Protein AF-A0A843G0W9-F1 (afdb_monomer_lite)

Structure (mmCIF, N/CA/C/O backbone):
data_AF-A0A843G0W9-F1
#
_entry.id   AF-A0A843G0W9-F1
#
loop_
_atom_site.group_PDB
_atom_site.id
_atom_site.type_symbol
_atom_site.label_atom_id
_atom_site.label_alt_id
_atom_site.label_comp_id
_atom_site.label_asym_id
_atom_site.label_entity_id
_atom_site.label_seq_id
_atom_site.pdbx_PDB_ins_code
_atom_site.Cartn_x
_atom_site.Cartn_y
_atom_site.Cartn_z
_atom_site.occupancy
_atom_site.B_iso_or_equiv
_atom_site.auth_seq_id
_atom_site.auth_comp_id
_atom_site.auth_asym_id
_atom_site.auth_atom_id
_atom_site.pdbx_PDB_model_num
ATOM 1 N N . TRP A 1 1 ? -2.651 -0.300 21.390 1.00 80.56 1 TRP A N 1
ATOM 2 C CA . TRP A 1 1 ? -1.869 -1.202 20.520 1.00 80.56 1 TRP A CA 1
ATOM 3 C C . TRP A 1 1 ? -2.727 -1.941 19.494 1.00 80.56 1 TRP A C 1
ATOM 5 O O . TRP A 1 1 ? -2.296 -2.030 18.354 1.00 80.56 1 TRP A O 1
ATOM 15 N N . GLY A 1 2 ? -3.941 -2.410 19.828 1.00 95.44 2 GLY A N 1
ATOM 16 C CA . GLY A 1 2 ? -4.791 -3.160 18.882 1.00 95.44 2 GLY A CA 1
ATOM 17 C C . GLY A 1 2 ? -5.013 -2.475 17.526 1.00 95.44 2 GLY A C 1
ATOM 18 O O . GLY A 1 2 ? -4.796 -3.094 16.491 1.00 95.44 2 GLY A O 1
ATOM 19 N N . LEU A 1 3 ? -5.336 -1.177 17.522 1.00 94.00 3 LEU A N 1
ATOM 20 C CA . LEU A 1 3 ? -5.569 -0.435 16.280 1.00 94.00 3 LEU A CA 1
ATOM 21 C C . LEU A 1 3 ? -4.327 -0.355 15.376 1.00 94.00 3 LEU A C 1
ATOM 23 O O . LEU A 1 3 ? -4.420 -0.552 14.169 1.00 94.00 3 LEU A O 1
ATOM 27 N N . SER A 1 4 ? -3.149 -0.135 15.961 1.00 93.75 4 SER A N 1
ATOM 28 C CA . SER A 1 4 ? -1.874 -0.119 15.234 1.00 93.75 4 SER A CA 1
ATOM 29 C C . SER A 1 4 ? -1.553 -1.484 14.611 1.00 93.75 4 SER A C 1
ATOM 31 O O . SER A 1 4 ? -1.045 -1.552 13.490 1.00 93.75 4 SER A O 1
ATOM 33 N N . ASN A 1 5 ? -1.898 -2.577 15.297 1.00 96.56 5 ASN A N 1
ATOM 34 C CA . ASN A 1 5 ? -1.731 -3.932 14.771 1.00 96.56 5 ASN A CA 1
ATOM 35 C C . ASN A 1 5 ? -2.706 -4.216 13.620 1.00 96.56 5 ASN A C 1
ATOM 37 O O . ASN A 1 5 ? -2.293 -4.770 12.604 1.00 96.56 5 ASN A O 1
ATOM 41 N N . LEU A 1 6 ? -3.967 -3.786 13.733 1.00 95.75 6 LEU A N 1
ATOM 42 C CA . LEU A 1 6 ? -4.957 -3.894 12.653 1.00 95.75 6 LEU A CA 1
ATOM 43 C C . LEU A 1 6 ? -4.536 -3.091 11.418 1.00 95.75 6 LEU A C 1
ATOM 45 O O . LEU A 1 6 ? -4.604 -3.595 10.298 1.00 95.75 6 LEU A O 1
ATOM 49 N N . MET A 1 7 ? -4.018 -1.880 11.625 1.00 96.19 7 MET A N 1
ATOM 50 C CA . MET A 1 7 ? -3.456 -1.055 10.558 1.00 96.19 7 MET A CA 1
ATOM 51 C C . MET A 1 7 ? -2.295 -1.753 9.850 1.00 96.19 7 MET A C 1
ATOM 53 O O . MET A 1 7 ? -2.249 -1.800 8.620 1.00 96.19 7 MET A O 1
ATOM 57 N N . THR A 1 8 ? -1.385 -2.341 10.626 1.00 97.00 8 THR A N 1
ATOM 58 C CA . THR A 1 8 ? -0.254 -3.107 10.096 1.00 97.00 8 THR A CA 1
ATOM 59 C C . THR A 1 8 ? -0.742 -4.319 9.301 1.00 97.00 8 THR A C 1
ATOM 61 O O . THR A 1 8 ? -0.296 -4.526 8.175 1.00 97.00 8 THR A O 1
ATOM 64 N N . ALA A 1 9 ? -1.708 -5.079 9.825 1.00 97.38 9 ALA A N 1
ATOM 65 C CA . ALA A 1 9 ? -2.287 -6.233 9.141 1.00 97.38 9 ALA A CA 1
ATOM 66 C C . ALA A 1 9 ? -2.963 -5.844 7.816 1.00 97.38 9 ALA A C 1
ATOM 68 O O . ALA A 1 9 ? -2.761 -6.516 6.804 1.00 97.38 9 ALA A O 1
ATOM 69 N N . LYS A 1 10 ? -3.710 -4.731 7.787 1.00 96.56 10 LYS A N 1
ATOM 70 C CA . LYS A 1 10 ? -4.336 -4.218 6.561 1.00 96.56 10 LYS A CA 1
ATOM 71 C C . LYS A 1 10 ? -3.293 -3.850 5.508 1.00 96.56 10 LYS A C 1
ATOM 73 O O . LYS A 1 10 ? -3.410 -4.294 4.366 1.00 96.56 10 LYS A O 1
ATOM 78 N N . ALA A 1 11 ? -2.268 -3.089 5.894 1.00 97.69 11 ALA A N 1
ATOM 79 C CA . ALA A 1 11 ? -1.188 -2.690 4.996 1.00 97.69 11 ALA A CA 1
ATOM 80 C C . ALA A 1 11 ? -0.433 -3.908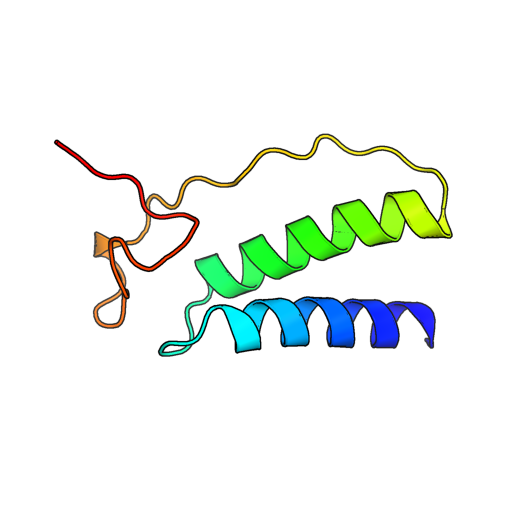 4.438 1.00 97.69 11 ALA A C 1
ATOM 82 O O . ALA A 1 11 ? -0.229 -4.005 3.229 1.00 97.69 11 ALA A O 1
ATOM 83 N N . LEU A 1 12 ? -0.082 -4.874 5.294 1.00 97.88 12 LEU A N 1
ATOM 84 C CA . LEU A 1 12 ? 0.567 -6.121 4.878 1.00 97.88 12 LEU A CA 1
ATOM 85 C C . LEU A 1 12 ? -0.318 -6.951 3.941 1.00 97.88 12 LEU A C 1
ATOM 87 O O . LEU A 1 12 ? 0.188 -7.520 2.976 1.00 97.88 12 LEU A O 1
ATOM 91 N N . GLY A 1 13 ? -1.631 -6.983 4.177 1.00 97.88 13 GLY A N 1
ATOM 92 C CA . GLY A 1 13 ? -2.587 -7.638 3.287 1.00 97.88 13 GLY A CA 1
ATOM 93 C C . GLY A 1 13 ? -2.608 -7.019 1.887 1.00 97.88 13 GLY A C 1
ATOM 94 O O . GLY A 1 13 ? -2.593 -7.744 0.893 1.00 97.88 13 GLY A O 1
ATOM 95 N N . ASP A 1 14 ? -2.594 -5.689 1.788 1.00 97.06 14 ASP A N 1
ATOM 96 C CA . ASP A 1 14 ? -2.569 -4.987 0.498 1.00 97.06 14 ASP A CA 1
ATOM 97 C C . ASP A 1 14 ? -1.215 -5.150 -0.224 1.00 97.06 14 ASP A C 1
ATOM 99 O O . ASP A 1 14 ? -1.173 -5.340 -1.445 1.00 97.06 14 ASP A O 1
ATOM 103 N N . ILE A 1 15 ? -0.106 -5.155 0.528 1.00 97.75 15 ILE A N 1
ATOM 104 C CA . ILE A 1 15 ? 1.240 -5.464 0.013 1.00 97.75 15 ILE A CA 1
ATOM 105 C C . ILE A 1 15 ? 1.280 -6.886 -0.559 1.00 97.75 15 ILE A C 1
ATOM 107 O O . ILE A 1 15 ? 1.689 -7.074 -1.706 1.00 97.75 15 ILE A O 1
ATOM 111 N N . GLY A 1 16 ? 0.798 -7.873 0.201 1.00 96.7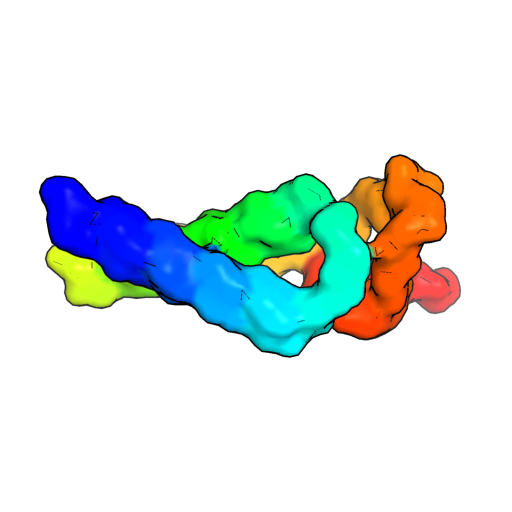5 16 GLY A N 1
ATOM 112 C CA . GLY A 1 16 ? 0.774 -9.277 -0.209 1.00 96.75 16 GLY A CA 1
ATOM 113 C C . GLY A 1 16 ? -0.062 -9.518 -1.466 1.00 96.75 16 GLY A C 1
ATOM 114 O O . GLY A 1 16 ? 0.382 -10.223 -2.368 1.00 96.75 16 GLY A O 1
ATOM 115 N N . LYS A 1 17 ? -1.230 -8.869 -1.575 1.00 96.69 17 LYS A N 1
ATOM 116 C CA . LYS A 1 17 ? -2.101 -8.952 -2.763 1.00 96.69 17 LYS A CA 1
ATOM 117 C C . LYS A 1 17 ? -1.461 -8.382 -4.025 1.00 96.69 17 LYS A C 1
ATOM 119 O O . LYS A 1 17 ? -1.736 -8.876 -5.113 1.00 96.69 17 LYS A O 1
ATOM 124 N N . THR A 1 18 ? -0.631 -7.346 -3.898 1.00 94.88 18 THR A N 1
ATOM 125 C CA . THR A 1 18 ? 0.040 -6.749 -5.063 1.00 94.88 18 THR A CA 1
ATOM 126 C C . THR A 1 18 ? 1.139 -7.662 -5.617 1.00 94.88 18 THR A C 1
ATOM 128 O O . THR A 1 18 ? 1.396 -7.670 -6.820 1.00 94.88 18 THR A O 1
ATOM 131 N N . GLY A 1 19 ? 1.776 -8.448 -4.745 1.00 92.19 19 GLY A N 1
ATOM 132 C CA . GLY A 1 19 ? 2.814 -9.405 -5.114 1.00 92.19 19 GLY A CA 1
ATOM 133 C C . GLY A 1 19 ? 4.119 -8.769 -5.614 1.00 92.19 19 GLY A C 1
ATOM 134 O O . GLY A 1 19 ? 4.334 -7.553 -5.575 1.00 92.19 19 GLY A O 1
ATOM 135 N N . GLY A 1 20 ? 5.021 -9.630 -6.093 1.00 93.75 20 GLY A N 1
ATOM 136 C CA . GLY A 1 20 ? 6.352 -9.249 -6.569 1.00 93.75 20 GLY A CA 1
ATOM 137 C C . GLY A 1 20 ? 7.399 -9.066 -5.456 1.00 93.75 20 GLY A C 1
ATOM 138 O O . GLY A 1 20 ? 7.082 -9.143 -4.270 1.00 93.75 20 GLY A O 1
ATOM 139 N N . PRO A 1 21 ? 8.670 -8.831 -5.827 1.00 96.19 21 PRO A N 1
ATOM 140 C CA . PRO A 1 21 ? 9.759 -8.603 -4.876 1.00 96.19 21 PRO A CA 1
ATOM 141 C C . PRO A 1 21 ? 9.541 -7.307 -4.093 1.00 96.19 21 PRO A C 1
ATOM 143 O O . PRO A 1 21 ? 8.948 -6.365 -4.622 1.00 96.19 21 PRO A O 1
ATOM 146 N N . ARG A 1 22 ? 10.049 -7.237 -2.856 1.00 95.44 22 ARG A N 1
ATOM 147 C CA . ARG A 1 22 ? 9.916 -6.067 -1.970 1.00 95.44 22 ARG A CA 1
ATOM 148 C C . ARG A 1 22 ? 10.264 -4.768 -2.703 1.00 95.44 22 ARG A C 1
ATOM 150 O O . ARG A 1 22 ? 11.320 -4.656 -3.318 1.00 95.44 22 ARG A O 1
ATOM 157 N N . CYS A 1 23 ? 9.397 -3.762 -2.608 1.00 97.88 23 CYS A N 1
ATOM 158 C CA . CYS A 1 23 ? 9.655 -2.444 -3.179 1.00 97.88 23 CYS A CA 1
ATOM 159 C C . CYS A 1 23 ? 9.268 -1.372 -2.168 1.00 97.88 23 CYS A C 1
ATOM 161 O O . CYS A 1 23 ? 8.086 -1.139 -1.935 1.00 97.88 23 CYS A O 1
ATOM 163 N N . CYS A 1 24 ? 10.262 -0.667 -1.620 1.00 97.38 24 CYS A N 1
ATOM 164 C CA . CYS A 1 24 ? 10.047 0.310 -0.552 1.00 97.38 24 CYS A CA 1
ATOM 165 C C . CYS A 1 24 ? 8.985 1.361 -0.906 1.00 97.38 24 CYS A C 1
ATOM 167 O O . CYS A 1 24 ? 8.129 1.662 -0.086 1.00 97.38 24 CYS A O 1
ATOM 169 N N . LYS A 1 25 ? 8.983 1.878 -2.142 1.00 97.44 25 LYS A N 1
ATOM 170 C CA . LYS A 1 25 ? 8.003 2.882 -2.574 1.00 97.44 25 LYS A CA 1
ATOM 171 C C . LYS A 1 25 ? 6.594 2.308 -2.643 1.00 97.44 25 LYS A C 1
ATOM 173 O O . LYS A 1 25 ? 5.679 2.913 -2.100 1.00 97.44 25 LYS A O 1
ATOM 178 N N . ARG A 1 26 ? 6.426 1.129 -3.248 1.00 97.75 26 ARG A N 1
ATOM 179 C CA . ARG A 1 26 ? 5.121 0.463 -3.338 1.00 97.75 26 ARG A CA 1
ATOM 180 C C . ARG A 1 26 ? 4.566 0.143 -1.952 1.00 97.75 26 ARG A C 1
ATOM 182 O O . ARG A 1 26 ? 3.420 0.484 -1.675 1.00 97.75 26 ARG A O 1
ATOM 189 N N . ASP A 1 27 ? 5.392 -0.437 -1.087 1.00 97.81 27 ASP A N 1
ATOM 190 C CA . ASP A 1 27 ? 4.994 -0.834 0.262 1.00 97.81 27 ASP A CA 1
ATOM 191 C C . ASP A 1 27 ? 4.609 0.395 1.103 1.00 97.81 27 ASP A C 1
ATOM 193 O O . ASP A 1 27 ? 3.572 0.397 1.771 1.00 97.81 27 ASP A O 1
ATOM 197 N N . SER A 1 28 ? 5.383 1.486 1.015 1.00 97.69 28 SER A N 1
ATOM 198 C CA . SER A 1 28 ? 5.058 2.751 1.685 1.00 97.69 28 SER A CA 1
ATOM 199 C C . SER A 1 28 ? 3.767 3.380 1.162 1.00 97.69 28 SER A C 1
ATOM 201 O O . SER A 1 28 ? 2.950 3.833 1.960 1.00 97.69 28 SER A O 1
ATOM 203 N N . TYR A 1 29 ? 3.548 3.404 -0.155 1.00 97.81 29 TYR A N 1
ATOM 204 C CA . TYR A 1 29 ? 2.331 3.971 -0.742 1.00 97.81 29 TYR A CA 1
ATOM 205 C C . TYR A 1 29 ? 1.079 3.198 -0.326 1.00 97.81 29 TYR A C 1
ATOM 207 O O . TYR A 1 29 ? 0.105 3.819 0.097 1.00 97.81 29 TYR A O 1
ATOM 215 N N . LEU A 1 30 ? 1.112 1.862 -0.370 1.00 97.75 30 LEU A N 1
ATOM 216 C CA . LEU A 1 30 ? 0.005 1.024 0.107 1.00 97.75 30 LEU A CA 1
ATOM 217 C C . LEU A 1 30 ? -0.272 1.261 1.594 1.00 97.75 30 LEU A C 1
ATOM 219 O O . LEU A 1 30 ? -1.422 1.455 1.980 1.00 97.75 30 LEU A O 1
ATOM 223 N N . SER A 1 31 ? 0.780 1.334 2.413 1.00 97.75 31 SER A N 1
ATOM 224 C CA . SER A 1 31 ? 0.649 1.579 3.854 1.00 97.75 31 SER A CA 1
ATOM 225 C C . SER A 1 31 ? 0.014 2.938 4.161 1.00 97.75 31 SER A C 1
ATOM 227 O O . SER A 1 31 ? -0.853 3.024 5.026 1.00 97.75 31 SER A O 1
ATOM 229 N N . ILE A 1 32 ? 0.391 3.998 3.436 1.00 97.56 32 ILE A N 1
ATOM 230 C CA . ILE A 1 32 ? -0.200 5.338 3.597 1.00 97.56 32 ILE A CA 1
ATOM 231 C C . ILE A 1 32 ? -1.668 5.349 3.157 1.00 97.56 32 ILE A C 1
ATOM 233 O O . ILE A 1 32 ? -2.505 5.946 3.829 1.00 97.56 32 ILE A O 1
ATOM 237 N N . LEU A 1 33 ? -2.007 4.685 2.049 1.00 97.44 33 LEU A N 1
ATOM 238 C CA . LEU A 1 33 ? -3.395 4.604 1.587 1.00 97.44 33 LEU A CA 1
ATOM 239 C C . LEU A 1 33 ? -4.279 3.840 2.582 1.00 97.44 33 LEU A C 1
ATOM 241 O O . LEU A 1 33 ? -5.375 4.308 2.885 1.00 97.44 33 LEU A O 1
ATOM 245 N N . ALA A 1 34 ? -3.781 2.731 3.136 1.00 96.81 34 ALA A N 1
ATOM 246 C CA . ALA A 1 34 ? -4.453 1.997 4.205 1.00 96.81 34 ALA A CA 1
ATOM 247 C C . ALA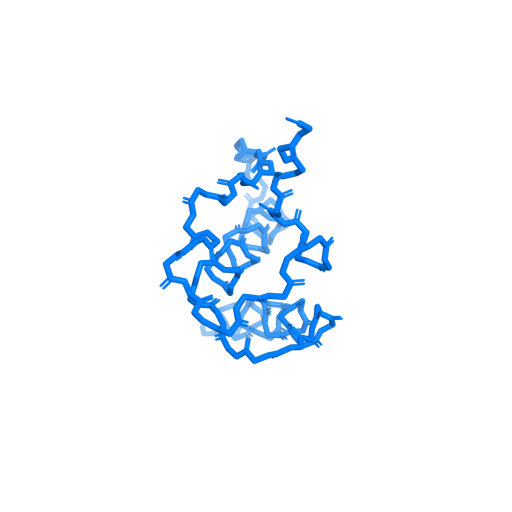 A 1 34 ? -4.603 2.848 5.478 1.00 96.81 34 ALA A C 1
ATOM 249 O O . ALA A 1 34 ? -5.658 2.822 6.108 1.00 96.81 34 ALA A O 1
ATOM 250 N N . ALA A 1 35 ? -3.585 3.647 5.825 1.00 96.38 35 ALA A N 1
ATOM 251 C CA . ALA A 1 35 ? -3.639 4.587 6.945 1.00 96.38 35 ALA A CA 1
ATOM 252 C C . ALA A 1 35 ? -4.779 5.596 6.788 1.00 96.38 35 ALA A C 1
ATOM 254 O O . ALA A 1 35 ? -5.547 5.798 7.720 1.00 96.38 35 ALA A O 1
ATOM 255 N N . ILE A 1 36 ? -4.898 6.212 5.608 1.00 97.19 36 ILE A N 1
ATOM 256 C CA . ILE A 1 36 ? -5.941 7.204 5.319 1.00 97.19 36 ILE A CA 1
ATOM 257 C C . ILE A 1 36 ? -7.333 6.589 5.490 1.00 97.19 36 ILE A C 1
ATOM 259 O O . ILE A 1 36 ? -8.204 7.205 6.104 1.00 97.19 36 ILE A O 1
ATOM 263 N N . ASP A 1 37 ? -7.538 5.374 4.975 1.00 95.44 37 ASP A N 1
ATOM 264 C CA . ASP A 1 37 ? -8.823 4.681 5.092 1.00 95.44 37 ASP A CA 1
ATOM 265 C C . ASP A 1 37 ? -9.166 4.357 6.548 1.00 95.44 37 ASP A C 1
ATOM 267 O O . ASP A 1 37 ? -10.271 4.662 6.997 1.00 95.44 37 ASP A O 1
ATOM 271 N N . LEU A 1 38 ? -8.206 3.811 7.295 1.00 95.88 38 LEU A N 1
ATOM 272 C CA . LEU A 1 38 ? -8.395 3.426 8.691 1.00 95.88 38 LEU A CA 1
ATOM 273 C C . LEU A 1 38 ? -8.598 4.652 9.588 1.00 95.88 38 LEU A C 1
ATOM 275 O O . LEU A 1 38 ? -9.434 4.631 10.489 1.00 95.88 38 LEU A O 1
ATOM 279 N N . VAL A 1 39 ? -7.884 5.749 9.322 1.00 96.38 39 VAL A N 1
ATOM 280 C CA . VAL A 1 39 ? -8.053 6.996 10.073 1.00 96.38 39 VAL A CA 1
ATOM 281 C C . VAL A 1 39 ? -9.462 7.560 9.893 1.00 96.38 39 VAL A C 1
ATOM 283 O O . VAL A 1 39 ? -10.091 7.977 10.867 1.00 96.38 39 VAL A O 1
ATOM 286 N N . ARG A 1 40 ? -9.990 7.510 8.668 1.00 97.00 40 ARG A N 1
ATOM 287 C CA . ARG A 1 40 ? -11.377 7.892 8.398 1.00 97.00 40 ARG A CA 1
ATOM 288 C C . ARG A 1 40 ? -12.364 6.976 9.120 1.00 97.00 40 ARG A C 1
ATOM 290 O O . ARG A 1 40 ? -13.309 7.480 9.711 1.00 97.00 40 ARG A O 1
ATOM 297 N N . GLU A 1 41 ? -12.146 5.665 9.080 1.00 96.75 41 GLU A N 1
ATOM 298 C CA . GLU A 1 41 ? -13.045 4.667 9.676 1.00 96.75 41 GLU A CA 1
ATOM 299 C C . GLU A 1 41 ? -13.109 4.756 11.208 1.00 96.75 41 GLU A C 1
ATOM 301 O O . GLU A 1 41 ? -14.196 4.773 11.776 1.00 96.75 41 GLU A O 1
ATOM 306 N N . HIS A 1 42 ? -11.962 4.855 11.883 1.00 96.75 42 HIS A N 1
ATOM 307 C CA . HIS A 1 42 ? -11.902 4.772 13.347 1.00 96.75 42 HIS A CA 1
ATOM 308 C C . HIS A 1 42 ? -11.921 6.120 14.066 1.00 96.75 42 HIS A C 1
ATOM 310 O O . HIS A 1 42 ? -12.259 6.164 15.247 1.00 96.75 42 HIS A O 1
ATOM 316 N N . PHE A 1 43 ? -11.546 7.208 13.389 1.00 96.38 43 PHE A N 1
ATOM 317 C CA . PHE A 1 43 ? -11.498 8.542 13.998 1.00 96.38 43 PHE A CA 1
ATOM 318 C C . PHE A 1 43 ? -12.431 9.551 13.322 1.00 96.38 43 PHE A C 1
ATOM 320 O O . PHE A 1 43 ? -12.533 10.679 13.795 1.00 96.38 43 PHE A O 1
ATOM 327 N N . GLY A 1 44 ? -13.084 9.201 12.208 1.00 97.75 44 GLY A N 1
ATOM 328 C CA . GLY A 1 44 ? -13.922 10.135 11.444 1.00 97.75 44 GLY A CA 1
ATOM 329 C C . GLY A 1 44 ? -13.135 11.256 10.752 1.00 97.75 44 GLY A C 1
ATOM 330 O O . GLY A 1 44 ? -13.727 12.180 10.195 1.00 97.75 44 GLY A O 1
ATOM 331 N N . ILE A 1 45 ? -11.799 11.196 10.765 1.00 98.12 45 ILE A N 1
ATOM 332 C CA . ILE A 1 45 ? -10.934 12.234 10.200 1.00 98.12 45 ILE A CA 1
ATOM 333 C C . ILE A 1 45 ? -10.726 11.955 8.713 1.00 98.12 45 ILE A C 1
ATOM 335 O O . ILE A 1 45 ? -10.150 10.942 8.320 1.00 98.12 45 ILE A O 1
ATOM 339 N N . SER A 1 46 ? -11.164 12.889 7.873 1.00 97.25 46 SER A N 1
ATOM 340 C CA . SER A 1 46 ? -10.975 12.798 6.426 1.00 97.25 46 SER A CA 1
ATOM 341 C C . SER A 1 46 ? -9.654 13.435 5.999 1.00 97.25 46 SER A C 1
ATOM 343 O O . SER A 1 46 ? -9.406 14.611 6.251 1.00 97.25 46 SER A O 1
ATOM 345 N N . MET A 1 47 ? -8.818 12.662 5.306 1.00 96.69 47 MET A N 1
ATOM 346 C CA . MET A 1 47 ? -7.559 13.122 4.715 1.00 96.69 47 MET A CA 1
ATOM 347 C C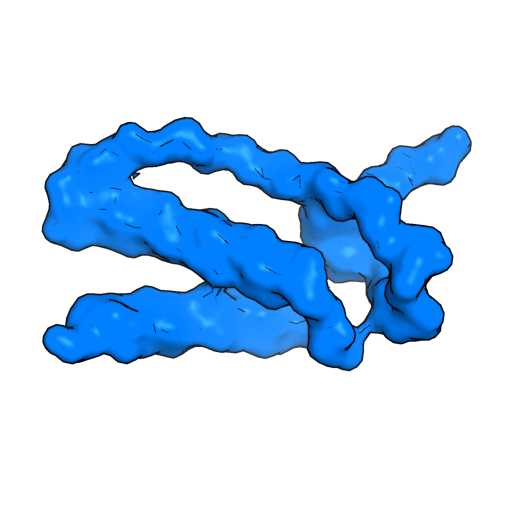 . MET A 1 47 ? -7.635 13.067 3.189 1.00 96.69 47 MET A C 1
ATOM 349 O O . MET A 1 47 ? -8.326 12.222 2.615 1.00 96.69 47 MET A O 1
ATOM 353 N N . LYS A 1 48 ? -6.891 13.943 2.505 1.00 95.25 48 LYS A N 1
ATOM 354 C CA . LYS A 1 48 ? -6.811 13.920 1.040 1.00 95.25 48 LYS A CA 1
ATOM 355 C C . LYS A 1 48 ? -6.184 12.604 0.569 1.00 95.25 48 LYS A C 1
ATOM 357 O O . LYS A 1 48 ? -4.983 12.394 0.722 1.00 95.25 48 LYS A O 1
ATOM 362 N N . LYS A 1 49 ? -6.983 11.751 -0.072 1.00 94.06 49 LYS A N 1
ATOM 363 C CA . LYS A 1 49 ? -6.531 10.490 -0.669 1.00 94.06 49 LYS A CA 1
ATOM 364 C C . LYS A 1 49 ? -6.211 10.692 -2.150 1.00 94.06 49 LYS A C 1
ATOM 366 O O . LYS A 1 49 ? -7.109 10.707 -2.986 1.00 94.06 49 LYS A O 1
ATOM 371 N N . LYS A 1 50 ? -4.930 10.863 -2.485 1.00 93.12 50 LYS A N 1
ATOM 372 C CA . LYS A 1 50 ? -4.448 10.894 -3.877 1.00 93.12 50 LYS A CA 1
ATOM 373 C C . LYS A 1 50 ? -3.660 9.622 -4.161 1.00 93.12 50 LYS A C 1
ATOM 375 O O . LYS A 1 50 ? -2.769 9.288 -3.387 1.00 93.12 50 LYS A O 1
ATOM 380 N N . MET A 1 51 ? -3.961 8.952 -5.275 1.00 93.50 51 MET A N 1
ATOM 381 C CA . MET A 1 51 ? -3.173 7.804 -5.720 1.00 93.50 51 MET A CA 1
ATOM 382 C C . MET A 1 51 ? -1.740 8.264 -6.036 1.00 93.50 51 MET A C 1
ATOM 384 O O . MET A 1 51 ? -1.569 9.171 -6.860 1.00 93.50 51 MET A O 1
ATOM 388 N N . PRO A 1 52 ? -0.711 7.710 -5.371 1.00 95.12 52 PRO A N 1
ATOM 389 C CA . PRO A 1 52 ? 0.666 8.087 -5.639 1.00 95.12 52 PRO A CA 1
ATOM 390 C C . PRO A 1 52 ? 1.097 7.672 -7.042 1.00 95.12 52 PRO A C 1
ATOM 392 O O . PRO A 1 52 ? 0.731 6.613 -7.542 1.00 95.12 52 PRO A O 1
ATOM 395 N N . VAL A 1 53 ? 1.937 8.501 -7.647 1.00 96.12 53 VAL A N 1
ATOM 396 C CA . VAL A 1 53 ? 2.609 8.213 -8.911 1.00 96.12 53 VAL A CA 1
ATOM 397 C C . VAL A 1 53 ? 4.075 7.931 -8.601 1.00 96.12 53 VAL A C 1
ATOM 399 O O . VAL A 1 53 ? 4.763 8.770 -8.017 1.00 96.12 53 VAL A O 1
ATOM 402 N N . CYS A 1 54 ? 4.560 6.741 -8.954 1.00 96.25 54 CYS A N 1
ATOM 403 C CA . CYS A 1 54 ? 5.935 6.342 -8.686 1.00 96.25 54 CYS A CA 1
ATOM 404 C C . CYS A 1 54 ? 6.880 6.886 -9.763 1.00 96.25 54 CYS A C 1
ATOM 406 O O . CYS A 1 54 ? 6.848 6.462 -10.914 1.00 96.25 54 CYS A O 1
ATOM 408 N N . THR A 1 55 ? 7.792 7.766 -9.359 1.00 94.94 55 THR A N 1
ATOM 409 C CA . THR A 1 55 ? 8.878 8.292 -10.204 1.00 94.94 55 THR A CA 1
ATOM 410 C C . THR A 1 55 ? 10.187 7.502 -10.080 1.00 94.94 55 THR A C 1
ATOM 412 O O . THR A 1 55 ? 11.186 7.864 -10.690 1.00 94.94 55 THR A O 1
ATOM 415 N N . HIS A 1 56 ? 10.196 6.421 -9.291 1.00 95.38 56 HIS A N 1
ATOM 416 C CA . HIS A 1 56 ? 11.407 5.680 -8.918 1.00 95.38 56 HIS A CA 1
ATOM 417 C C . HIS A 1 56 ? 11.546 4.325 -9.628 1.00 95.38 56 HIS A C 1
ATOM 419 O O . HIS A 1 56 ? 12.429 3.544 -9.280 1.00 95.38 56 HIS A O 1
ATOM 425 N N . SER A 1 57 ? 10.673 4.012 -10.591 1.00 94.56 57 SER A N 1
ATOM 426 C CA . SER A 1 57 ? 10.660 2.715 -11.284 1.00 94.56 57 SER A CA 1
ATOM 427 C C . SER A 1 57 ? 12.006 2.375 -11.930 1.00 94.56 57 SER A C 1
ATOM 429 O O . SER A 1 57 ? 12.471 1.251 -11.779 1.00 94.56 57 SER A O 1
ATOM 431 N N . ALA A 1 58 ? 12.665 3.358 -12.549 1.00 94.69 58 ALA A N 1
ATOM 432 C CA . ALA A 1 58 ? 13.974 3.199 -13.189 1.00 94.69 58 ALA A CA 1
ATOM 433 C C . ALA A 1 58 ? 15.145 2.965 -12.210 1.00 94.69 58 ALA A C 1
ATOM 435 O O . ALA A 1 58 ? 16.211 2.541 -12.635 1.00 94.69 58 ALA A O 1
ATOM 436 N N . MET A 1 59 ? 14.966 3.225 -10.910 1.00 95.38 59 MET A N 1
ATOM 437 C CA . MET A 1 59 ? 16.006 3.054 -9.879 1.00 95.38 59 MET A CA 1
ATOM 438 C C . MET A 1 59 ? 15.893 1.722 -9.124 1.00 95.38 59 MET A C 1
ATOM 440 O O . MET A 1 59 ? 16.596 1.500 -8.141 1.00 95.38 59 MET A O 1
ATOM 444 N N . ASN A 1 60 ? 14.976 0.844 -9.532 1.00 96.06 60 ASN A N 1
ATOM 445 C CA . ASN A 1 60 ? 14.766 -0.447 -8.897 1.00 96.06 60 ASN A CA 1
ATOM 446 C C . ASN A 1 60 ? 14.870 -1.564 -9.939 1.00 96.06 60 ASN A C 1
ATOM 448 O O . ASN A 1 60 ? 13.922 -1.804 -10.682 1.00 96.06 60 ASN A O 1
ATOM 452 N N . ASN A 1 61 ? 15.980 -2.305 -9.928 1.00 96.19 61 ASN A N 1
ATOM 453 C CA . ASN A 1 61 ? 16.211 -3.440 -10.834 1.00 96.19 61 ASN A CA 1
ATOM 454 C C . ASN A 1 61 ? 15.208 -4.594 -10.639 1.00 96.19 61 ASN A C 1
ATOM 456 O O . ASN A 1 61 ? 15.117 -5.485 -11.475 1.00 96.19 61 ASN A O 1
ATOM 460 N N . GLN A 1 62 ? 14.443 -4.582 -9.544 1.00 96.38 62 GLN A N 1
ATOM 461 C CA . GLN A 1 62 ? 13.364 -5.526 -9.254 1.00 96.38 62 GLN A CA 1
ATOM 462 C C . GLN A 1 62 ? 11.970 -4.903 -9.459 1.00 96.38 62 GLN A C 1
ATOM 464 O O . GLN A 1 62 ? 10.961 -5.432 -8.983 1.00 96.38 62 GLN A O 1
ATOM 469 N N . CYS A 1 63 ? 11.877 -3.746 -10.122 1.00 96.69 63 CYS A N 1
ATOM 470 C CA . CYS A 1 63 ? 10.595 -3.122 -10.426 1.00 96.69 63 CYS A CA 1
ATOM 471 C C . CYS A 1 63 ? 9.740 -4.053 -11.295 1.00 96.69 63 CYS A C 1
ATOM 473 O O . CYS A 1 63 ? 10.207 -4.619 -12.276 1.00 96.69 63 CYS A O 1
ATOM 475 N N . ILE A 1 64 ? 8.452 -4.165 -10.964 1.00 96.00 64 ILE A N 1
ATOM 476 C CA . ILE A 1 64 ? 7.500 -4.992 -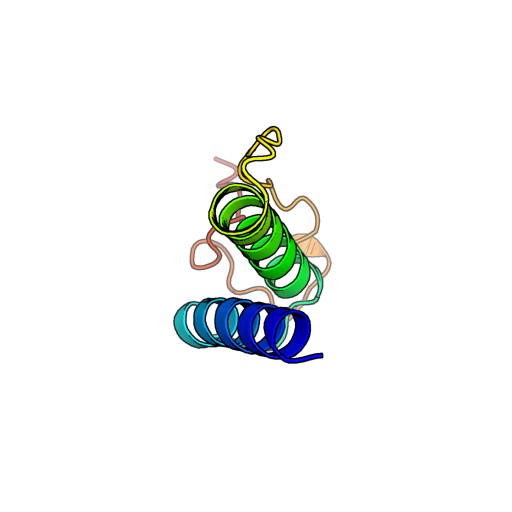11.722 1.00 96.00 64 ILE A CA 1
ATOM 477 C C . ILE A 1 64 ? 6.802 -4.227 -12.863 1.00 96.00 64 ILE A C 1
ATOM 479 O O . ILE A 1 64 ? 5.872 -4.760 -13.468 1.00 96.00 64 ILE A O 1
ATOM 483 N N . GLY A 1 65 ? 7.230 -2.989 -13.145 1.00 95.38 65 GLY A N 1
ATOM 484 C CA . GLY A 1 65 ? 6.749 -2.176 -14.267 1.00 95.38 65 GLY A CA 1
ATOM 485 C C . GLY A 1 65 ? 5.241 -1.933 -14.237 1.00 95.38 65 GLY A C 1
ATOM 486 O O . GLY A 1 65 ? 4.685 -1.640 -13.178 1.00 95.38 65 GLY A O 1
ATOM 487 N N . CYS A 1 66 ? 4.585 -2.111 -15.386 1.00 94.44 66 CYS A N 1
ATOM 488 C CA . CYS A 1 66 ? 3.141 -1.940 -15.589 1.00 94.44 66 CYS A CA 1
ATOM 489 C C . CYS A 1 66 ? 2.251 -2.767 -14.643 1.00 94.44 66 CYS A C 1
ATOM 491 O O . CYS A 1 66 ? 1.084 -2.436 -14.467 1.00 94.44 66 CYS A O 1
ATOM 493 N N . ARG A 1 67 ? 2.790 -3.807 -13.989 1.00 94.38 67 ARG A N 1
ATOM 494 C CA . ARG A 1 67 ? 2.068 -4.568 -12.954 1.00 94.38 67 ARG A CA 1
ATOM 495 C C . ARG A 1 67 ? 2.010 -3.856 -11.599 1.00 94.38 67 ARG A C 1
ATOM 497 O O . ARG A 1 67 ? 1.274 -4.279 -10.716 1.00 94.38 67 ARG A O 1
ATOM 504 N N . CYS A 1 68 ? 2.807 -2.809 -11.388 1.00 96.38 68 CYS A N 1
ATOM 505 C CA . CYS A 1 68 ? 2.756 -2.005 -10.173 1.00 96.38 68 CYS A CA 1
ATOM 506 C C . CYS A 1 68 ? 1.604 -0.992 -10.282 1.00 96.38 68 CYS A C 1
ATOM 508 O O . CYS A 1 68 ? 1.590 -0.217 -11.238 1.00 96.38 68 CYS A O 1
ATOM 510 N N . PRO A 1 69 ? 0.712 -0.886 -9.278 1.00 95.69 69 PRO A N 1
ATOM 511 C CA . PRO A 1 69 ? -0.435 0.031 -9.320 1.00 95.69 69 PRO A CA 1
ATOM 512 C C . PRO A 1 69 ? -0.046 1.518 -9.311 1.00 95.69 69 PRO A C 1
ATOM 514 O O . PRO A 1 69 ? -0.896 2.384 -9.486 1.00 95.69 69 PRO A O 1
ATOM 517 N N . PHE A 1 70 ? 1.232 1.822 -9.077 1.00 96.69 70 PHE A N 1
ATOM 518 C CA . PHE A 1 70 ? 1.772 3.181 -9.043 1.00 96.69 70 PHE A CA 1
ATOM 519 C C . PHE A 1 70 ? 2.691 3.479 -10.234 1.00 96.69 70 PHE A C 1
ATOM 521 O O . PHE A 1 70 ? 3.365 4.510 -10.236 1.00 96.69 70 PHE A O 1
ATOM 528 N N . PHE A 1 71 ? 2.805 2.565 -11.202 1.00 95.25 71 PHE A N 1
ATOM 529 C CA . PHE A 1 71 ? 3.618 2.783 -12.395 1.00 95.25 71 PHE A CA 1
ATOM 530 C C . PHE A 1 71 ? 2.923 3.754 -13.348 1.00 95.25 71 PHE A C 1
ATOM 532 O O . PHE A 1 71 ? 1.719 3.668 -13.565 1.00 95.25 71 PHE A O 1
ATOM 539 N N . VAL A 1 72 ? 3.699 4.662 -13.935 1.00 87.19 72 VAL A N 1
ATOM 540 C CA . VAL A 1 72 ? 3.232 5.518 -15.027 1.00 87.19 72 VAL A CA 1
ATOM 541 C C . VAL A 1 72 ? 3.716 4.903 -16.324 1.00 87.19 72 VAL A C 1
ATOM 543 O O . VAL A 1 72 ? 4.927 4.823 -16.534 1.00 87.19 72 VAL A O 1
ATOM 546 N N . SER A 1 73 ? 2.771 4.479 -17.169 1.00 72.12 73 SER A N 1
ATOM 547 C CA . SER A 1 73 ? 3.043 4.256 -18.590 1.00 72.12 73 SER A CA 1
ATOM 548 C C . SER A 1 73 ? 3.625 5.549 -19.142 1.00 72.12 73 SER A C 1
ATOM 550 O O . SER A 1 73 ? 2.967 6.588 -19.088 1.00 72.12 73 SER A O 1
ATOM 552 N N . ARG A 1 74 ? 4.887 5.517 -19.562 1.00 59.22 74 ARG A N 1
ATOM 553 C CA . ARG A 1 74 ? 5.416 6.554 -20.439 1.00 59.22 74 ARG A CA 1
ATOM 554 C C . ARG A 1 74 ? 5.197 6.009 -21.840 1.00 59.22 74 ARG A C 1
ATOM 556 O O . ARG A 1 74 ? 5.838 5.016 -22.17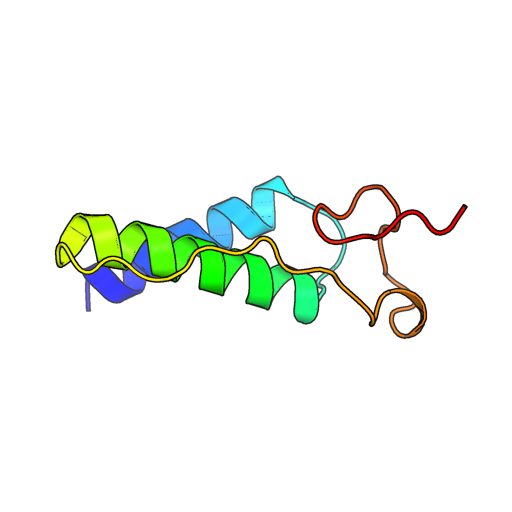8 1.00 59.22 74 ARG A O 1
ATOM 563 N N . ASP A 1 75 ? 4.233 6.590 -22.542 1.00 47.06 75 ASP A N 1
ATOM 564 C CA . ASP A 1 75 ? 4.089 6.415 -23.987 1.00 47.06 75 ASP A CA 1
ATOM 565 C C . ASP A 1 75 ? 5.298 7.036 -24.707 1.00 47.06 75 ASP A C 1
ATOM 567 O O . ASP A 1 75 ? 5.857 8.031 -24.173 1.00 47.06 75 ASP A O 1
#

pLDDT: mean 94.4, std 7.81, range [47.06, 98.12]

Foldseek 3Di:
DVLVVVLVVQLVVVVVVLDFDDDPVLSVQSSVLSVQVSCCVPVVDHDDDDRAADPCQVVDPRRPAPSRPRHDDDD

Radius of gyration: 13.64 Å; chains: 1; bounding box: 30×23×44 Å

Secondary structure (DSSP, 8-state):
-HHHHHHHHHHHHHHHHH-SS--HHHHHHHHHHHHHHHHHHHH-----------S-GGG-TT--GGGSTT-----

Sequence (75 aa):
WGLSNLMTAKALGDIGKTGGPRCCKRDSYLSILAAIDLVREHFGISMKKKMPVCTHSAMNNQCIGCRCPFFVSRD